Protein AF-A0A497J437-F1 (afdb_monomer)

Secondary structure (DSSP, 8-state):
---------TTS--PPPTTTSTT--S-EEEEE-SSS-EEEEE-SS---GGGT-S------S-SS-HHHHHHHHH-

Foldseek 3Di:
DDDDDFDQDPVRDTDDDCVVCVQADPDWDWDDPDPVDIDIGGDNDDDDPCNVDVDDDDDDPDPPDVVSVVVRVPD

Sequence (75 aa):
MKVILRNLDKMGRITIPSDWRKNWGERVIMVKISDKEILIRPLRKRLKLSDLFDAIEIEVEDFSDVHKVRGTLYG

Mean predicted aligned error: 11.23 Å

pLDDT: mean 82.48, std 10.56, range [57.56, 96.12]

Solvent-accessible surface area (backbone atoms only — not comparable to full-atom values): 5339 Å² total; per-residue (Å²): 137,90,86,80,91,77,73,64,48,100,84,69,50,73,86,75,58,67,85,80,48,71,74,46,40,99,48,66,48,78,43,78,78,52,100,90,42,70,50,76,45,68,34,73,58,89,77,52,73,72,76,77,46,96,75,85,90,78,92,69,98,56,84,87,44,65,66,61,53,48,52,74,73,67,114

Nearest PDB structures (foldseek):
  4uae-assembly1_F  TM=2.371E-01  e=6.067E+00  Influenza A virus (A/Victoria/3/1975(H3N2))

Structure (mmCIF, N/CA/C/O backbone):
data_AF-A0A497J437-F1
#
_entry.id   AF-A0A497J437-F1
#
loop_
_atom_site.group_PDB
_atom_site.id
_atom_site.type_symbol
_atom_site.label_atom_id
_atom_site.label_alt_id
_atom_site.label_comp_id
_atom_site.label_asym_id
_atom_site.label_entity_id
_atom_site.label_seq_id
_atom_site.pdbx_PDB_ins_code
_atom_site.Cartn_x
_atom_site.Cartn_y
_atom_site.Cartn_z
_atom_site.occupancy
_atom_site.B_iso_or_equiv
_atom_site.auth_seq_id
_atom_site.auth_comp_id
_atom_site.auth_asym_id
_atom_site.auth_atom_id
_atom_site.pdbx_PDB_model_num
ATOM 1 N N . MET A 1 1 ? -21.157 -0.303 2.863 1.00 70.12 1 MET A N 1
ATOM 2 C CA . MET A 1 1 ? -19.851 0.160 3.386 1.00 70.12 1 MET A CA 1
ATOM 3 C C . MET A 1 1 ? -19.510 -0.677 4.613 1.00 70.12 1 MET A C 1
ATOM 5 O O . MET A 1 1 ? -20.339 -0.732 5.510 1.00 70.12 1 MET A O 1
ATOM 9 N N . LYS A 1 2 ? -18.374 -1.389 4.634 1.00 84.44 2 LYS A N 1
ATOM 10 C CA . LYS A 1 2 ? -17.962 -2.228 5.778 1.00 84.44 2 LYS A CA 1
ATOM 11 C C . LYS A 1 2 ? -16.789 -1.543 6.478 1.00 84.44 2 LYS A C 1
ATOM 13 O O . LYS A 1 2 ? -15.724 -1.422 5.885 1.00 84.44 2 LYS A O 1
ATOM 18 N N . VAL A 1 3 ? -17.005 -1.075 7.704 1.00 89.56 3 VAL A N 1
ATOM 19 C CA . VAL A 1 3 ? -15.991 -0.401 8.529 1.00 89.56 3 VAL A CA 1
ATOM 20 C C . VAL A 1 3 ? -15.560 -1.356 9.633 1.00 89.56 3 VAL A C 1
ATOM 22 O O . VAL A 1 3 ? -16.399 -2.015 10.243 1.00 89.56 3 VAL A O 1
ATOM 25 N N . ILE A 1 4 ? -14.253 -1.466 9.863 1.00 91.50 4 ILE A N 1
ATOM 26 C CA . ILE A 1 4 ? -13.687 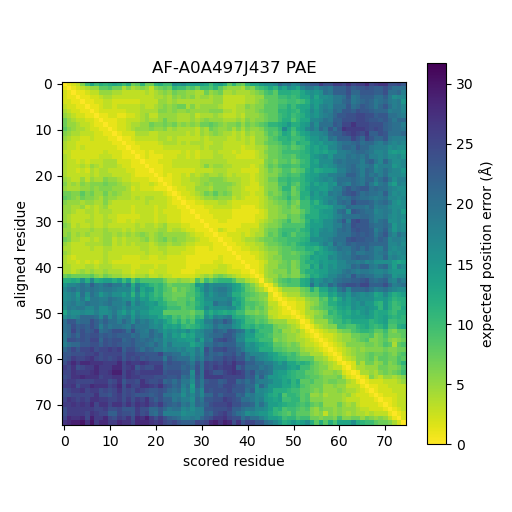-2.326 10.902 1.00 91.50 4 ILE A CA 1
ATOM 27 C C . ILE A 1 4 ? -12.657 -1.508 11.669 1.00 91.50 4 ILE A C 1
ATOM 29 O O . ILE A 1 4 ? -11.754 -0.930 11.067 1.00 91.50 4 ILE A O 1
ATOM 33 N N . LEU A 1 5 ? -12.776 -1.498 12.993 1.00 92.12 5 LEU A N 1
ATOM 34 C CA . LEU A 1 5 ? -11.756 -0.957 13.879 1.00 92.12 5 LEU A CA 1
ATOM 35 C C . LEU A 1 5 ? -10.746 -2.061 14.212 1.00 92.12 5 LEU A C 1
ATOM 37 O O . LEU A 1 5 ? -11.125 -3.167 14.606 1.00 92.12 5 LEU A O 1
ATOM 41 N N . ARG A 1 6 ? -9.456 -1.779 14.035 1.00 90.62 6 ARG A N 1
ATOM 42 C CA . ARG A 1 6 ? -8.356 -2.670 14.416 1.00 90.62 6 ARG A CA 1
ATOM 43 C C . ARG A 1 6 ? -7.295 -1.868 15.145 1.00 90.62 6 ARG A C 1
ATOM 45 O O . ARG A 1 6 ? -7.021 -0.730 14.777 1.00 90.62 6 ARG A O 1
ATOM 52 N N . ASN A 1 7 ? -6.682 -2.494 16.140 1.00 91.94 7 ASN A N 1
ATOM 53 C CA . ASN A 1 7 ? -5.539 -1.914 16.823 1.00 91.94 7 ASN A CA 1
ATOM 54 C C . ASN A 1 7 ? -4.291 -2.070 15.948 1.00 91.94 7 ASN A C 1
ATOM 56 O O . ASN A 1 7 ? -4.143 -3.065 15.233 1.00 91.94 7 ASN A O 1
ATOM 60 N N . LEU A 1 8 ? -3.398 -1.091 16.042 1.00 93.38 8 LEU A N 1
ATOM 61 C CA . LEU A 1 8 ? 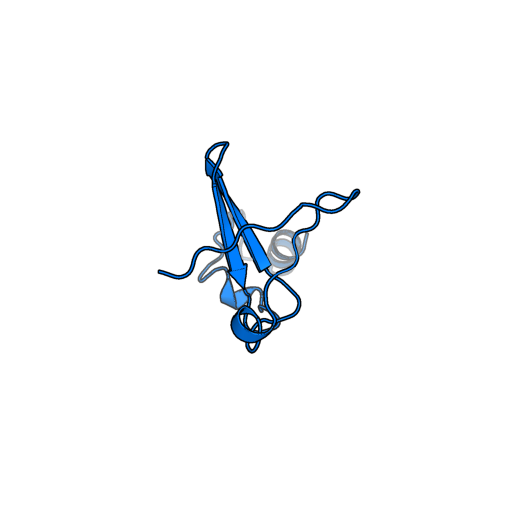-2.030 -1.210 15.558 1.00 93.38 8 LEU A CA 1
ATOM 62 C C . LEU A 1 8 ? -1.257 -2.115 16.512 1.00 93.38 8 LEU A C 1
ATOM 64 O O . LEU A 1 8 ? -1.442 -2.051 17.731 1.00 93.38 8 LEU A O 1
ATOM 68 N N . ASP A 1 9 ? -0.389 -2.955 15.966 1.00 92.62 9 ASP A N 1
ATOM 69 C CA . ASP A 1 9 ? 0.581 -3.641 16.806 1.00 92.62 9 ASP A CA 1
ATOM 70 C C . ASP A 1 9 ? 1.728 -2.701 17.222 1.00 92.62 9 ASP A C 1
ATOM 72 O O . ASP A 1 9 ? 1.810 -1.545 16.803 1.00 92.62 9 ASP A O 1
ATOM 76 N N . LYS A 1 10 ? 2.649 -3.208 18.048 1.00 93.94 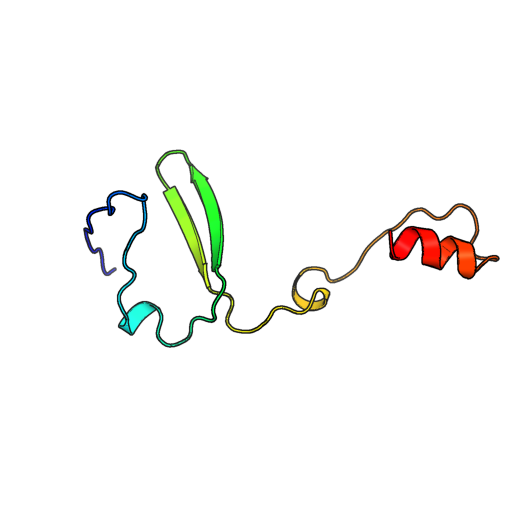10 LYS A N 1
ATOM 77 C CA . LYS A 1 10 ? 3.791 -2.432 18.560 1.00 93.94 10 LYS A CA 1
ATOM 78 C C . LYS A 1 10 ? 4.738 -1.913 17.468 1.00 93.94 10 LYS A C 1
ATOM 80 O O . LYS A 1 10 ? 5.541 -1.033 17.747 1.00 93.94 10 LYS A O 1
ATOM 85 N N . MET A 1 11 ? 4.671 -2.464 16.256 1.00 95.56 11 MET A N 1
ATOM 86 C CA . MET A 1 11 ? 5.491 -2.069 15.108 1.00 95.56 11 MET A CA 1
ATOM 87 C C . MET A 1 11 ? 4.708 -1.196 14.115 1.00 95.56 11 MET A C 1
ATOM 89 O O . MET A 1 11 ? 5.208 -0.916 13.028 1.00 95.56 11 MET A O 1
ATOM 93 N N . GLY A 1 12 ? 3.480 -0.786 14.452 1.00 90.62 12 GLY A N 1
ATOM 94 C CA . GLY A 1 12 ? 2.631 0.026 13.582 1.00 90.62 12 GLY A CA 1
ATOM 95 C C . GLY A 1 12 ? 1.982 -0.748 12.429 1.00 90.62 12 GLY A C 1
ATOM 96 O O . GLY A 1 12 ? 1.551 -0.140 11.451 1.00 90.62 12 GLY A O 1
ATOM 97 N N . ARG A 1 13 ? 1.897 -2.081 12.503 1.00 92.44 13 ARG A N 1
ATOM 98 C CA . ARG A 1 13 ? 1.246 -2.902 11.470 1.00 92.44 13 ARG A CA 1
ATOM 99 C C . ARG A 1 13 ? -0.253 -3.008 11.737 1.00 92.44 13 ARG A C 1
ATOM 101 O O . ARG A 1 13 ? -0.687 -3.141 12.881 1.00 92.44 13 ARG A O 1
ATOM 108 N N . ILE A 1 14 ? -1.042 -3.021 10.663 1.00 92.56 14 ILE A N 1
ATOM 109 C CA . ILE A 1 14 ? -2.479 -3.321 10.695 1.00 92.56 14 ILE A CA 1
ATOM 110 C C . ILE A 1 14 ? -2.755 -4.682 10.061 1.00 92.56 14 ILE A C 1
ATOM 112 O O . ILE A 1 14 ? -2.153 -5.054 9.054 1.00 92.56 14 ILE A O 1
ATOM 116 N N . THR A 1 15 ? -3.699 -5.431 10.630 1.00 91.31 15 THR A N 1
ATOM 117 C CA . THR A 1 15 ? -4.138 -6.702 10.041 1.00 91.31 15 THR A CA 1
ATOM 118 C C . THR A 1 15 ? -5.305 -6.463 9.091 1.00 91.31 15 THR A C 1
ATOM 120 O O . THR A 1 15 ? -6.388 -6.062 9.519 1.00 91.31 15 THR A O 1
ATOM 123 N N . ILE A 1 16 ? -5.096 -6.757 7.807 1.00 91.69 16 ILE A N 1
ATOM 124 C CA . ILE A 1 16 ? -6.148 -6.704 6.787 1.00 91.69 16 ILE A CA 1
ATOM 125 C C . ILE A 1 16 ? -6.895 -8.048 6.767 1.00 91.69 16 ILE A C 1
ATOM 127 O O . ILE A 1 16 ? -6.244 -9.096 6.664 1.00 91.69 16 ILE A O 1
ATOM 131 N N . PRO A 1 17 ? -8.241 -8.046 6.855 1.00 92.00 17 PRO A N 1
ATOM 132 C CA . PRO A 1 17 ? -9.047 -9.261 6.786 1.00 92.00 17 PRO A CA 1
ATOM 133 C C . PRO A 1 17 ? -8.722 -10.132 5.563 1.00 92.00 17 PRO A C 1
ATOM 135 O O . PRO A 1 17 ? -8.480 -9.624 4.466 1.00 92.00 17 PRO A O 1
ATOM 138 N N . SER A 1 18 ? -8.708 -11.455 5.751 1.00 91.31 18 SER A N 1
ATOM 139 C CA . SER A 1 18 ? -8.342 -12.422 4.706 1.00 91.31 18 SER A CA 1
ATOM 140 C C . SER A 1 18 ? -9.277 -12.371 3.493 1.00 91.31 18 SER A C 1
ATOM 142 O O . SER A 1 18 ? -8.809 -12.480 2.361 1.00 91.31 18 SER A O 1
ATOM 144 N N . ASP A 1 19 ? -10.571 -12.134 3.715 1.00 91.81 19 ASP A N 1
ATOM 145 C CA . ASP A 1 19 ? -11.593 -11.951 2.681 1.00 91.81 19 ASP A CA 1
ATOM 146 C C . ASP A 1 19 ? -11.292 -10.749 1.773 1.00 91.81 19 ASP A C 1
ATOM 148 O O . ASP A 1 19 ? -11.525 -10.818 0.567 1.00 91.81 19 ASP A O 1
ATOM 152 N N . TRP A 1 20 ? -10.702 -9.677 2.313 1.00 91.06 20 TRP A N 1
ATOM 153 C CA . TRP A 1 20 ? -10.385 -8.461 1.548 1.00 91.06 20 TRP A CA 1
ATOM 154 C C . TRP A 1 20 ? -9.127 -8.619 0.697 1.00 91.06 20 TRP A C 1
ATOM 156 O O . TRP A 1 20 ? -9.023 -8.026 -0.380 1.00 91.06 20 TRP A O 1
ATOM 166 N N . ARG A 1 21 ? -8.179 -9.437 1.166 1.00 89.88 21 ARG A N 1
ATOM 167 C CA . ARG A 1 21 ? -6.873 -9.644 0.528 1.00 89.88 21 ARG A CA 1
ATOM 168 C C . ARG A 1 21 ? -6.754 -10.933 -0.286 1.00 89.88 21 ARG A C 1
ATOM 170 O O . ARG A 1 21 ? -5.657 -11.266 -0.722 1.00 89.88 21 ARG A O 1
ATOM 177 N N . LYS A 1 22 ? -7.864 -11.643 -0.528 1.00 88.94 22 LYS A N 1
ATOM 178 C CA . LYS A 1 22 ? -7.887 -12.938 -1.238 1.00 88.94 22 LYS A CA 1
ATOM 179 C C . LYS A 1 22 ? -7.189 -12.904 -2.607 1.00 88.94 22 LYS A C 1
ATOM 181 O O . LYS A 1 22 ? -6.564 -13.883 -2.989 1.00 88.94 22 LYS A O 1
A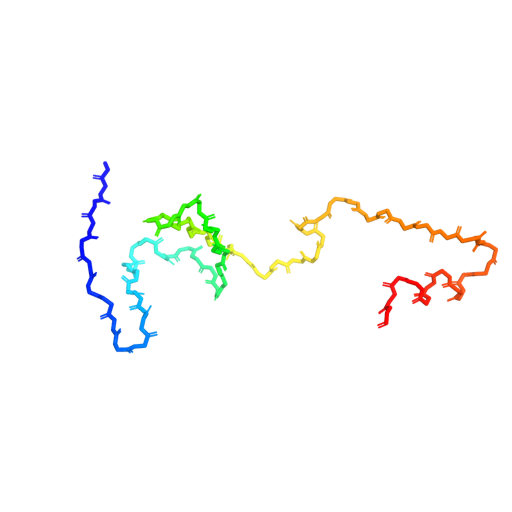TOM 186 N N . ASN A 1 23 ? -7.270 -11.773 -3.312 1.00 85.25 23 ASN A N 1
ATOM 187 C CA . ASN A 1 23 ? -6.704 -11.580 -4.655 1.00 85.25 23 ASN A CA 1
ATOM 188 C C . ASN A 1 23 ? -5.545 -10.561 -4.679 1.00 85.25 23 ASN A C 1
ATOM 190 O O . ASN A 1 23 ? -5.288 -9.941 -5.713 1.00 85.25 23 ASN A O 1
ATOM 194 N N . TRP A 1 24 ? -4.919 -10.289 -3.532 1.00 88.31 24 TRP A N 1
ATOM 195 C CA . TRP A 1 24 ? -3.777 -9.375 -3.449 1.00 88.31 24 TRP A CA 1
ATOM 196 C C . TRP A 1 24 ? -2.482 -10.130 -3.767 1.00 88.31 24 TRP A C 1
ATOM 198 O O . TRP A 1 24 ? -2.358 -11.307 -3.436 1.00 88.31 24 TRP A O 1
ATOM 208 N N . GLY A 1 25 ? -1.517 -9.454 -4.393 1.00 82.81 25 GLY A N 1
ATOM 209 C CA . GLY A 1 25 ? -0.136 -9.934 -4.452 1.00 82.81 25 GLY A CA 1
ATOM 210 C C . GLY A 1 25 ? 0.641 -9.601 -3.174 1.00 82.81 25 GLY A C 1
ATOM 211 O O . GLY A 1 25 ? 0.076 -9.167 -2.172 1.00 82.81 25 GLY A O 1
ATOM 212 N N . GLU A 1 26 ? 1.963 -9.757 -3.224 1.00 84.56 26 GLU A N 1
ATOM 213 C CA . GLU A 1 26 ? 2.863 -9.482 -2.088 1.00 84.56 26 GLU A CA 1
ATOM 214 C C . GLU A 1 26 ? 3.100 -7.986 -1.831 1.00 84.56 26 GLU A C 1
ATOM 216 O O . GLU A 1 26 ? 3.640 -7.610 -0.793 1.00 84.56 26 GLU A O 1
ATOM 221 N N . ARG A 1 27 ? 2.730 -7.121 -2.782 1.00 84.75 27 ARG A N 1
ATOM 222 C CA . ARG A 1 27 ? 3.020 -5.684 -2.743 1.00 84.75 27 ARG A CA 1
ATOM 223 C C . ARG A 1 27 ? 1.747 -4.851 -2.784 1.00 84.75 27 ARG A C 1
ATOM 225 O O . ARG A 1 27 ? 0.767 -5.194 -3.450 1.00 84.75 27 ARG A O 1
ATOM 232 N N . VAL A 1 28 ? 1.802 -3.712 -2.107 1.00 89.00 28 VAL A N 1
ATOM 233 C CA . VAL A 1 28 ? 0.752 -2.695 -2.089 1.00 89.00 28 VAL A CA 1
ATOM 234 C C . VAL A 1 28 ? 1.374 -1.330 -2.353 1.00 89.00 28 VAL A C 1
ATOM 236 O O . VAL A 1 28 ? 2.508 -1.076 -1.956 1.00 89.00 28 VAL A O 1
ATOM 239 N N . ILE A 1 29 ? 0.624 -0.454 -3.010 1.00 88.88 29 ILE A N 1
ATOM 240 C CA . ILE A 1 29 ? 0.933 0.972 -3.081 1.00 88.88 29 ILE A CA 1
ATOM 241 C C . ILE A 1 29 ? 0.204 1.649 -1.924 1.00 88.88 29 ILE A C 1
ATOM 243 O O . ILE A 1 29 ? -0.997 1.437 -1.738 1.00 88.88 29 ILE A O 1
ATOM 247 N N . MET A 1 30 ? 0.929 2.464 -1.164 1.00 92.69 30 MET A N 1
ATOM 248 C CA . MET A 1 30 ? 0.374 3.309 -0.112 1.00 92.69 30 MET A CA 1
ATOM 249 C C . MET A 1 30 ? 0.477 4.763 -0.550 1.00 92.69 30 MET A C 1
ATOM 251 O O . MET A 1 30 ? 1.570 5.256 -0.812 1.00 92.69 30 MET A O 1
ATOM 255 N N . VAL A 1 31 ? -0.662 5.442 -0.628 1.00 93.19 31 VAL A N 1
ATOM 256 C CA . VAL A 1 31 ? -0.736 6.863 -0.974 1.00 93.19 31 VAL A CA 1
ATOM 257 C C . VAL A 1 31 ? -1.297 7.605 0.228 1.00 93.19 31 VAL A C 1
ATOM 259 O O . VAL A 1 31 ? -2.424 7.339 0.645 1.00 93.19 31 VAL A O 1
ATOM 262 N N . LYS A 1 32 ? -0.516 8.522 0.803 1.00 94.62 32 LYS A N 1
ATOM 263 C CA . LYS A 1 32 ? -1.005 9.425 1.850 1.00 94.62 32 LYS A CA 1
ATOM 264 C C . LYS A 1 32 ? -1.864 10.501 1.184 1.00 94.62 32 LYS A C 1
ATOM 266 O O . LYS A 1 32 ? -1.347 11.272 0.384 1.00 94.62 32 LYS A O 1
ATOM 271 N N . ILE A 1 33 ? -3.160 10.523 1.490 1.00 96.12 33 ILE A N 1
ATOM 272 C CA . ILE A 1 33 ? -4.101 11.522 0.954 1.00 96.12 33 ILE A CA 1
ATOM 273 C C . ILE A 1 33 ? -4.148 12.739 1.883 1.00 96.12 33 ILE A C 1
ATOM 275 O O . ILE A 1 33 ? -4.183 13.876 1.424 1.00 96.12 33 ILE A O 1
ATOM 279 N N . SER A 1 34 ? -4.115 12.506 3.197 1.00 95.56 34 SER A N 1
ATOM 280 C CA . SER A 1 34 ? -4.084 13.550 4.225 1.00 95.56 34 SER A CA 1
ATOM 281 C C . SER A 1 34 ? -3.389 13.037 5.490 1.00 95.56 34 SER A C 1
ATOM 283 O O . SER A 1 34 ? -2.915 11.901 5.538 1.00 95.56 34 SER A O 1
ATOM 285 N N . ASP A 1 35 ? -3.336 13.844 6.550 1.00 94.88 35 ASP A N 1
ATOM 286 C CA . ASP A 1 35 ? -2.777 13.413 7.839 1.00 94.88 35 ASP A CA 1
ATOM 287 C C . ASP A 1 35 ? -3.572 12.302 8.528 1.00 94.88 35 ASP A C 1
ATOM 289 O O . ASP A 1 35 ? -3.038 11.621 9.402 1.00 94.88 35 ASP A O 1
ATOM 293 N N . LYS A 1 36 ? -4.831 12.090 8.132 1.00 94.69 36 LYS A N 1
ATOM 294 C CA . LYS A 1 36 ? -5.714 11.080 8.732 1.00 94.69 36 LYS A CA 1
ATOM 295 C C . LYS A 1 36 ? -6.053 9.935 7.783 1.00 94.69 36 LYS A C 1
ATOM 297 O O . LYS A 1 36 ? -6.683 8.971 8.209 1.00 94.69 36 LYS A O 1
ATOM 302 N N . GLU A 1 37 ? -5.650 10.027 6.517 1.00 94.56 37 GLU A N 1
ATOM 303 C CA . GLU A 1 37 ? -6.100 9.108 5.475 1.00 94.56 37 GLU A CA 1
ATOM 304 C C . GLU A 1 37 ? -4.950 8.604 4.609 1.00 94.56 37 GLU A C 1
ATOM 306 O O . GLU A 1 37 ? -4.175 9.365 4.022 1.00 94.56 37 GLU A O 1
ATOM 311 N N . ILE A 1 38 ? -4.896 7.280 4.485 1.00 94.38 38 ILE A N 1
ATOM 312 C CA . ILE A 1 38 ? -3.998 6.571 3.583 1.00 94.38 38 ILE A CA 1
ATOM 313 C C . ILE A 1 38 ? -4.848 5.655 2.710 1.00 94.38 38 ILE A C 1
ATOM 315 O O . ILE A 1 38 ? -5.660 4.875 3.210 1.00 94.38 38 ILE A O 1
ATOM 319 N N . LEU A 1 39 ? -4.626 5.717 1.401 1.00 93.50 39 LEU A N 1
ATOM 320 C CA . LEU A 1 39 ? -5.181 4.777 0.441 1.00 93.50 39 LEU A CA 1
ATOM 321 C C . LEU A 1 39 ? -4.190 3.639 0.207 1.00 93.50 39 LEU A C 1
ATOM 323 O O . LEU A 1 39 ? -3.043 3.869 -0.173 1.00 93.50 39 LEU A O 1
ATOM 327 N N . ILE A 1 40 ? -4.655 2.403 0.386 1.00 92.38 40 ILE A N 1
ATOM 328 C CA . ILE A 1 40 ? -3.879 1.194 0.101 1.00 92.38 40 ILE A CA 1
ATOM 329 C C . ILE A 1 40 ? -4.451 0.541 -1.155 1.00 92.38 40 ILE A C 1
ATOM 331 O O . ILE A 1 40 ? -5.615 0.137 -1.172 1.00 92.38 40 ILE A O 1
ATOM 335 N N . ARG A 1 41 ? -3.637 0.412 -2.208 1.00 90.06 41 ARG A N 1
ATOM 336 C CA . ARG A 1 41 ? -4.014 -0.291 -3.443 1.00 90.06 41 ARG A CA 1
ATOM 337 C C . ARG A 1 41 ? -3.153 -1.540 -3.628 1.00 90.06 41 ARG A C 1
ATOM 339 O O . ARG A 1 41 ? -1.933 -1.418 -3.731 1.00 90.06 41 ARG A O 1
ATOM 346 N N . PRO A 1 42 ? -3.747 -2.740 -3.691 1.00 89.25 42 PRO A N 1
ATOM 347 C CA . PRO A 1 42 ? -2.988 -3.956 -3.935 1.00 89.25 42 PRO A CA 1
ATOM 348 C C . PRO A 1 42 ? -2.512 -4.061 -5.373 1.00 89.25 42 PRO A C 1
ATOM 350 O O . PRO A 1 42 ? -3.248 -3.748 -6.311 1.00 89.25 42 PRO A O 1
ATOM 353 N N . LEU A 1 43 ? -1.313 -4.604 -5.544 1.00 84.25 43 LEU A N 1
ATOM 354 C CA . LEU A 1 43 ? -0.778 -4.956 -6.849 1.00 84.25 43 LEU A CA 1
ATOM 355 C C . LEU A 1 43 ? -1.080 -6.427 -7.118 1.00 84.25 43 LEU A C 1
ATOM 357 O O . LEU A 1 43 ? -0.644 -7.311 -6.384 1.00 84.25 43 LEU A O 1
ATOM 361 N N . ARG A 1 44 ? -1.891 -6.694 -8.146 1.00 72.88 44 ARG A N 1
ATOM 362 C CA . ARG A 1 44 ? -2.439 -8.036 -8.409 1.00 72.88 44 ARG A CA 1
ATOM 363 C C . ARG A 1 44 ? -1.428 -9.015 -9.026 1.00 72.88 44 ARG A C 1
ATOM 365 O O . ARG A 1 44 ? -1.722 -10.203 -9.075 1.00 72.88 44 ARG A O 1
ATOM 372 N N . LYS A 1 45 ? -0.249 -8.555 -9.465 1.00 67.12 45 LYS A N 1
ATOM 373 C CA . LYS A 1 45 ? 0.875 -9.362 -9.985 1.00 67.12 45 LYS A CA 1
ATOM 374 C C . LYS A 1 45 ? 2.205 -8.629 -9.755 1.00 67.12 45 LYS A C 1
ATOM 376 O O . LYS A 1 45 ? 2.210 -7.460 -9.371 1.00 67.12 45 LYS A O 1
ATOM 381 N N . ARG A 1 46 ? 3.327 -9.317 -10.005 1.00 62.22 46 ARG A N 1
ATOM 382 C CA . ARG 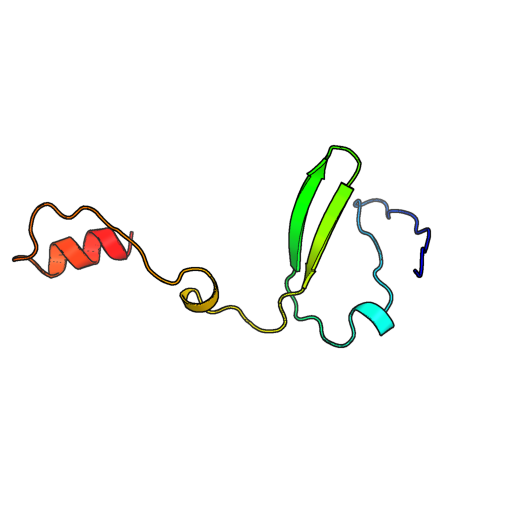A 1 46 ? 4.660 -8.705 -10.120 1.00 62.22 46 ARG A CA 1
ATOM 383 C C . ARG A 1 46 ? 4.594 -7.671 -11.252 1.00 62.22 46 ARG A C 1
ATOM 385 O O . ARG A 1 46 ? 4.579 -8.069 -12.412 1.00 62.22 46 ARG A O 1
ATOM 392 N N . LEU A 1 47 ? 4.465 -6.390 -10.900 1.00 63.28 47 LEU A N 1
ATOM 393 C CA . LEU A 1 47 ? 4.468 -5.290 -11.865 1.00 63.28 47 LEU A CA 1
ATOM 394 C C . LEU A 1 47 ? 5.730 -5.394 -12.721 1.00 63.28 47 LEU A C 1
ATOM 396 O O . LEU A 1 47 ? 6.836 -5.493 -12.180 1.00 63.28 47 LEU A O 1
ATOM 400 N N . LYS A 1 48 ? 5.565 -5.372 -14.039 1.00 65.88 48 LYS A N 1
ATOM 401 C CA . LYS A 1 48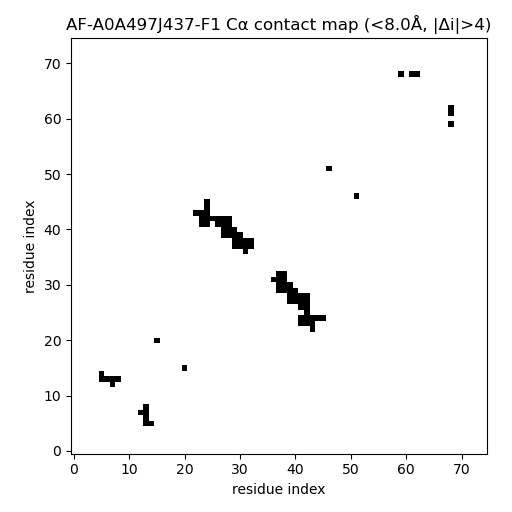 ? 6.654 -5.020 -14.946 1.00 65.88 48 LYS A CA 1
ATOM 402 C C . LYS A 1 48 ? 6.809 -3.499 -14.917 1.00 65.88 48 LYS A C 1
ATOM 404 O O . LYS A 1 48 ? 5.843 -2.788 -14.662 1.00 65.88 48 LYS A O 1
ATOM 409 N N . LEU A 1 49 ? 8.009 -2.984 -15.186 1.00 64.31 49 LEU A N 1
ATOM 410 C CA . LEU A 1 49 ? 8.221 -1.531 -15.319 1.00 64.31 49 LEU A CA 1
ATOM 411 C C . LEU A 1 49 ? 7.298 -0.921 -16.387 1.00 64.31 49 LEU A C 1
ATOM 413 O O . LEU A 1 49 ? 6.772 0.167 -16.191 1.00 64.31 49 LEU A O 1
ATOM 417 N N . SER A 1 50 ? 7.017 -1.682 -17.449 1.00 67.94 50 SER A N 1
ATOM 418 C CA . SER A 1 50 ? 6.052 -1.333 -18.497 1.00 67.94 50 SER A CA 1
ATOM 419 C C . SER A 1 50 ? 4.608 -1.184 -18.009 1.00 67.94 50 SER A C 1
ATOM 421 O O . SER A 1 50 ? 3.798 -0.611 -18.716 1.00 67.94 50 SER A O 1
ATOM 423 N N . ASP A 1 51 ? 4.257 -1.718 -16.835 1.00 68.56 51 ASP A N 1
ATOM 424 C CA . ASP A 1 51 ? 2.905 -1.577 -16.277 1.00 68.56 51 ASP A CA 1
ATOM 425 C C . ASP A 1 51 ? 2.731 -0.237 -15.529 1.00 68.56 51 ASP A C 1
ATOM 427 O O . ASP A 1 51 ? 1.630 0.074 -15.078 1.00 68.56 51 ASP A O 1
ATOM 431 N N . LEU A 1 52 ? 3.823 0.513 -15.321 1.00 68.25 52 LEU A N 1
ATOM 432 C CA . LEU A 1 52 ? 3.856 1.748 -14.531 1.00 68.25 52 LEU A CA 1
ATOM 433 C C . LEU A 1 52 ? 4.016 3.009 -15.384 1.00 68.25 52 LEU A C 1
ATOM 435 O O . LEU A 1 52 ? 3.584 4.076 -14.951 1.00 68.25 52 LEU A O 1
ATOM 439 N N . PHE A 1 53 ? 4.639 2.892 -16.558 1.00 70.88 53 PHE A N 1
ATOM 440 C CA . PHE A 1 53 ? 4.939 4.013 -17.445 1.00 70.88 53 PHE A CA 1
ATOM 441 C C . PHE A 1 53 ? 4.693 3.592 -18.896 1.00 70.88 53 PHE A C 1
ATOM 443 O O . PHE A 1 53 ? 5.216 2.565 -19.329 1.00 70.88 53 PHE A O 1
ATOM 450 N N . ASP A 1 54 ? 3.931 4.394 -19.640 1.00 67.88 54 ASP A N 1
ATOM 451 C CA . ASP A 1 54 ? 3.650 4.144 -21.062 1.00 67.88 54 ASP A CA 1
ATOM 452 C C . ASP A 1 54 ? 4.793 4.620 -21.976 1.00 67.88 54 ASP A C 1
ATOM 454 O O . ASP A 1 54 ? 5.005 4.070 -23.056 1.00 67.88 54 ASP A O 1
ATOM 458 N N . ALA A 1 55 ? 5.557 5.622 -21.536 1.00 71.56 55 ALA A N 1
ATOM 459 C CA . ALA A 1 55 ? 6.722 6.152 -22.233 1.00 71.56 55 ALA A CA 1
ATOM 460 C C . ALA A 1 55 ? 7.720 6.748 -21.231 1.00 71.56 55 ALA A C 1
ATOM 462 O O . ALA A 1 55 ? 7.336 7.223 -20.161 1.00 71.56 55 ALA A O 1
ATOM 463 N N . ILE A 1 56 ? 9.001 6.724 -21.592 1.00 71.31 56 ILE A N 1
ATOM 464 C CA . ILE A 1 56 ? 10.074 7.418 -20.877 1.00 71.31 56 ILE A CA 1
ATOM 465 C C . ILE A 1 56 ? 10.677 8.398 -21.880 1.00 71.31 56 ILE A C 1
ATOM 467 O O . ILE A 1 56 ? 11.112 7.985 -22.953 1.00 71.31 56 ILE A O 1
ATOM 471 N N . GLU A 1 57 ? 10.670 9.683 -21.542 1.00 75.31 57 GLU A N 1
ATOM 472 C CA . GLU A 1 57 ? 11.275 10.740 -22.349 1.00 75.31 57 GLU A CA 1
ATOM 473 C C . GLU A 1 57 ? 12.643 11.084 -21.761 1.00 75.31 57 GLU A C 1
ATOM 475 O O . GLU A 1 57 ? 12.782 11.266 -20.550 1.00 75.31 57 GLU A O 1
ATOM 480 N N . ILE A 1 58 ? 13.666 11.090 -22.611 1.00 72.94 58 ILE A N 1
ATOM 481 C CA . ILE A 1 58 ? 15.057 11.294 -22.209 1.00 72.94 58 ILE A CA 1
ATOM 482 C C . ILE A 1 58 ? 15.674 12.249 -23.214 1.00 72.94 58 ILE A C 1
ATOM 484 O O . ILE A 1 58 ? 15.558 12.044 -24.423 1.00 72.94 58 ILE A O 1
ATOM 488 N N . GLU A 1 59 ? 16.340 13.277 -22.709 1.00 73.69 59 GLU A N 1
ATOM 489 C CA . GLU A 1 59 ? 17.103 14.196 -23.538 1.00 73.69 59 GLU A CA 1
ATOM 490 C C . GLU A 1 59 ? 18.458 13.561 -23.864 1.00 73.69 59 GLU A C 1
ATOM 492 O O . GLU A 1 59 ? 19.215 13.168 -22.974 1.00 73.69 59 GLU A O 1
ATOM 497 N N . VAL A 1 60 ? 18.739 13.402 -25.156 1.00 76.44 60 VAL A N 1
ATOM 498 C CA . VAL A 1 60 ? 19.993 12.837 -25.657 1.00 76.44 60 VAL A CA 1
ATOM 499 C C . VAL A 1 60 ? 20.627 13.863 -26.587 1.00 76.44 60 VAL A C 1
ATOM 501 O O . VAL A 1 60 ? 19.983 14.312 -27.531 1.00 76.44 60 VAL A O 1
ATOM 504 N N . GLU A 1 61 ? 21.891 14.208 -26.339 1.00 73.44 61 GLU A N 1
ATOM 505 C CA . GLU A 1 61 ? 22.633 15.161 -27.177 1.00 73.44 61 GLU A CA 1
ATO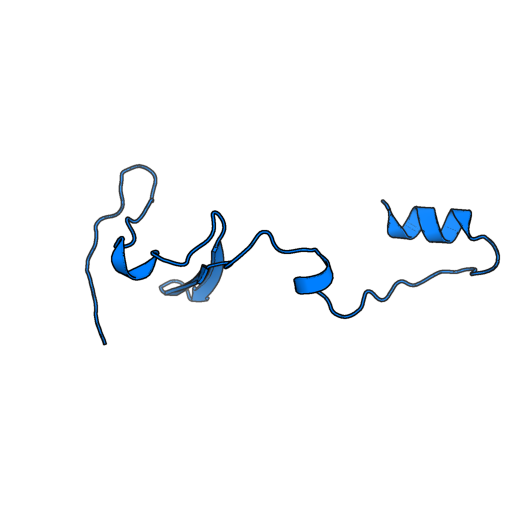M 506 C C . GLU A 1 61 ? 22.893 14.629 -28.600 1.00 73.44 61 GLU A C 1
ATOM 508 O O . GLU A 1 61 ? 22.894 15.408 -29.550 1.00 73.44 61 GLU A O 1
ATOM 513 N N . ASP A 1 62 ? 23.105 13.314 -28.763 1.00 75.12 62 ASP A N 1
ATOM 514 C CA . ASP A 1 62 ? 23.425 12.684 -30.051 1.00 75.12 62 ASP A CA 1
ATOM 515 C C . ASP A 1 62 ? 22.900 11.237 -30.149 1.00 75.12 62 ASP A C 1
ATOM 517 O O . ASP A 1 62 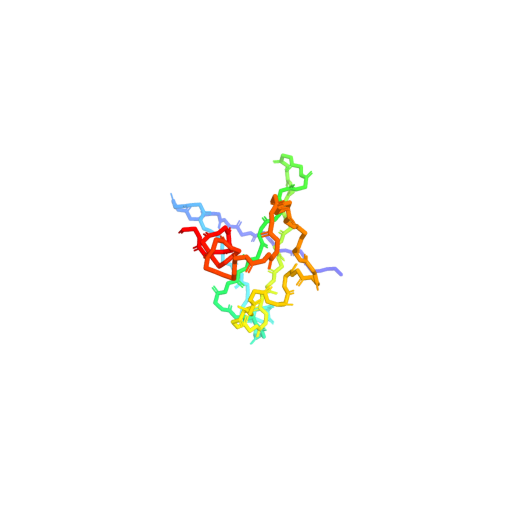? 23.211 10.384 -29.314 1.00 75.12 62 ASP A O 1
ATOM 521 N N . PHE A 1 63 ? 22.127 10.947 -31.201 1.00 76.69 63 PHE A N 1
ATOM 522 C CA . PHE A 1 63 ? 21.580 9.615 -31.507 1.00 76.69 63 PHE A CA 1
ATOM 523 C C . PHE A 1 63 ? 22.518 8.744 -32.356 1.00 76.69 63 PHE A C 1
ATOM 525 O O . PHE A 1 63 ? 22.246 7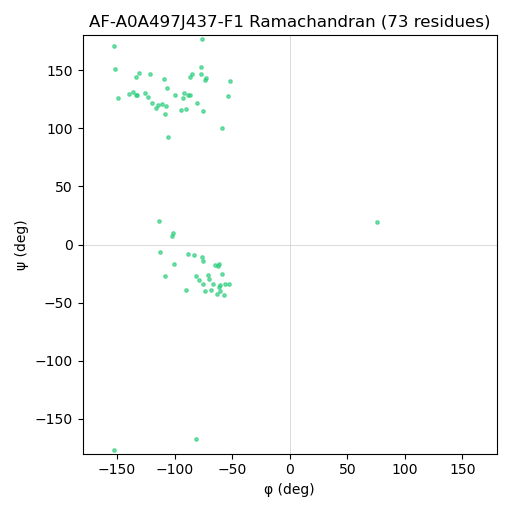.559 -32.555 1.00 76.69 63 PHE A O 1
ATOM 532 N N . SER A 1 64 ? 23.614 9.312 -32.862 1.00 80.56 64 SER A N 1
ATOM 533 C CA . SER A 1 64 ? 24.570 8.622 -33.736 1.00 80.56 64 SER A CA 1
ATOM 534 C C . SER A 1 64 ? 25.399 7.578 -32.981 1.00 80.56 64 SER A C 1
ATOM 536 O O . SER A 1 64 ? 25.838 6.584 -33.561 1.00 80.56 64 SER A O 1
ATOM 538 N N . ASP A 1 65 ? 25.584 7.775 -31.673 1.00 80.06 65 ASP A N 1
ATOM 539 C CA . ASP A 1 65 ? 26.325 6.877 -30.791 1.00 80.06 65 ASP A CA 1
ATOM 540 C C . ASP A 1 65 ? 25.375 6.076 -29.884 1.00 80.06 65 ASP A C 1
ATOM 542 O O . ASP A 1 65 ? 25.015 6.471 -28.772 1.00 80.06 65 ASP A O 1
ATOM 546 N N . VAL A 1 66 ? 25.000 4.886 -30.357 1.00 78.00 66 VAL A N 1
ATOM 547 C CA . VAL A 1 66 ? 24.094 3.961 -29.656 1.00 78.00 66 VAL A CA 1
ATOM 548 C C . VAL A 1 66 ? 24.631 3.543 -28.276 1.00 78.00 66 VAL A C 1
ATOM 550 O O . VAL A 1 66 ? 23.847 3.203 -27.385 1.00 78.00 66 VAL A O 1
ATOM 553 N N . HIS A 1 67 ? 25.950 3.572 -28.052 1.00 76.19 67 HIS A N 1
ATOM 554 C CA . HIS A 1 67 ? 26.531 3.223 -26.755 1.00 76.19 67 HIS A CA 1
ATOM 555 C C . HIS A 1 67 ? 26.292 4.318 -25.714 1.00 76.19 67 HIS A C 1
ATOM 557 O O . HIS A 1 67 ? 25.929 3.992 -24.580 1.00 76.19 67 HIS A O 1
ATOM 563 N N . LYS A 1 68 ? 26.407 5.596 -26.098 1.00 74.19 68 LYS A N 1
ATOM 564 C CA . LYS A 1 68 ? 26.073 6.732 -25.222 1.00 74.19 68 LYS A CA 1
ATOM 565 C C . LYS A 1 68 ? 24.593 6.751 -24.848 1.00 74.19 68 LYS A C 1
ATOM 567 O O . LYS A 1 68 ? 24.277 6.898 -23.671 1.00 74.19 68 LYS A O 1
ATOM 572 N N . VAL A 1 69 ? 23.708 6.495 -25.815 1.00 78.00 69 VAL A N 1
ATOM 573 C CA . VAL A 1 69 ? 22.253 6.386 -25.586 1.00 78.00 69 VAL A CA 1
ATOM 574 C C . VAL A 1 69 ? 21.917 5.256 -24.608 1.00 78.00 69 VAL A C 1
ATOM 576 O O . VAL A 1 69 ? 21.047 5.388 -23.750 1.00 78.00 69 VAL A O 1
ATOM 579 N N . ARG A 1 70 ? 22.608 4.112 -24.702 1.00 74.94 70 ARG A N 1
ATOM 580 C CA . ARG A 1 70 ? 22.424 3.024 -23.731 1.00 74.94 70 ARG A CA 1
ATOM 581 C C . ARG A 1 70 ? 22.948 3.410 -22.349 1.00 74.94 70 ARG A C 1
ATOM 583 O O . ARG A 1 70 ? 22.298 3.079 -21.365 1.00 74.94 70 ARG A O 1
ATOM 590 N N . GLY A 1 71 ? 24.075 4.113 -22.260 1.00 74.44 71 GLY A N 1
ATOM 591 C CA . GLY A 1 71 ? 24.615 4.590 -20.983 1.00 74.44 71 GLY A CA 1
ATOM 592 C C . GLY A 1 71 ? 23.627 5.464 -20.206 1.00 74.44 71 GLY A C 1
ATOM 593 O O . GLY A 1 71 ? 23.425 5.242 -19.017 1.00 74.44 71 GLY A O 1
ATOM 594 N N . THR A 1 72 ? 22.939 6.387 -20.883 1.00 74.94 72 THR A N 1
ATOM 595 C CA . THR A 1 72 ? 21.919 7.247 -20.256 1.00 74.94 72 THR A CA 1
ATOM 596 C C . THR A 1 72 ? 20.648 6.497 -19.849 1.00 74.94 72 THR A C 1
ATOM 598 O O . THR A 1 72 ? 20.010 6.873 -18.870 1.00 74.94 72 THR A O 1
ATOM 601 N N . LEU A 1 73 ? 20.288 5.419 -20.554 1.00 71.88 73 LEU A N 1
ATOM 602 C CA . LEU A 1 73 ? 19.124 4.577 -20.239 1.00 71.88 73 LEU A CA 1
ATOM 603 C C . LEU A 1 73 ? 19.327 3.642 -19.038 1.00 71.88 73 LEU A C 1
ATOM 605 O O . LEU A 1 73 ? 18.357 3.329 -18.348 1.00 71.88 73 LEU A O 1
ATOM 609 N N . TYR A 1 74 ? 20.546 3.133 -18.833 1.00 66.06 74 TYR A N 1
ATOM 610 C CA . TYR A 1 74 ? 20.801 2.046 -17.879 1.00 66.06 74 TYR A CA 1
ATOM 611 C C . TYR A 1 74 ? 21.372 2.478 -16.524 1.00 66.06 74 TYR A C 1
ATOM 613 O O . TYR A 1 74 ? 21.244 1.670 -15.608 1.00 66.06 74 TYR A O 1
ATOM 621 N N . GLY A 1 75 ? 21.918 3.698 -16.388 1.00 57.56 75 GLY A N 1
ATOM 622 C CA . GLY A 1 75 ? 22.377 4.271 -15.109 1.00 57.56 75 GLY A CA 1
ATOM 623 C C . GLY A 1 75 ? 23.416 3.434 -14.374 1.00 57.56 75 GLY A C 1
ATOM 624 O O . GLY A 1 75 ? 23.010 2.637 -13.500 1.00 57.56 75 GLY A O 1
#

Radius of gyration: 20.2 Å; Cα contacts (8 Å, |Δi|>4): 43; chains: 1; bounding box: 46×28×52 Å